Protein AF-A0A1S5QJJ6-F1 (afdb_monomer)

Structure (mmCIF, N/CA/C/O backbone):
data_AF-A0A1S5QJJ6-F1
#
_entry.id   AF-A0A1S5QJJ6-F1
#
loop_
_atom_site.group_PDB
_atom_site.id
_atom_site.type_symbol
_atom_site.label_atom_id
_atom_site.label_alt_id
_atom_site.label_comp_id
_atom_site.label_asym_id
_atom_site.label_entity_id
_atom_site.label_seq_id
_atom_site.pdbx_PDB_ins_code
_atom_site.Cartn_x
_atom_site.Cartn_y
_atom_si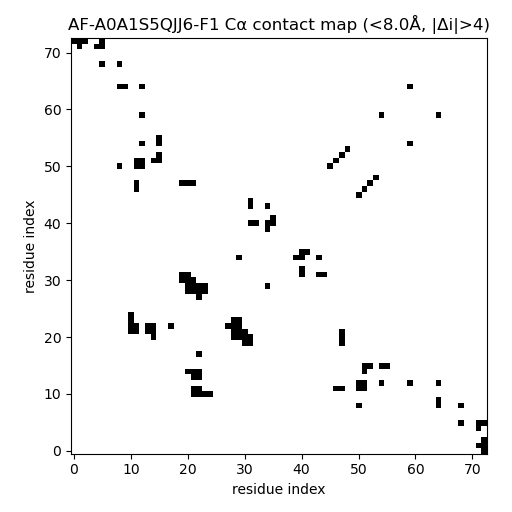te.Cartn_z
_atom_site.occupancy
_atom_site.B_iso_or_equiv
_atom_site.auth_seq_id
_atom_site.auth_comp_id
_ato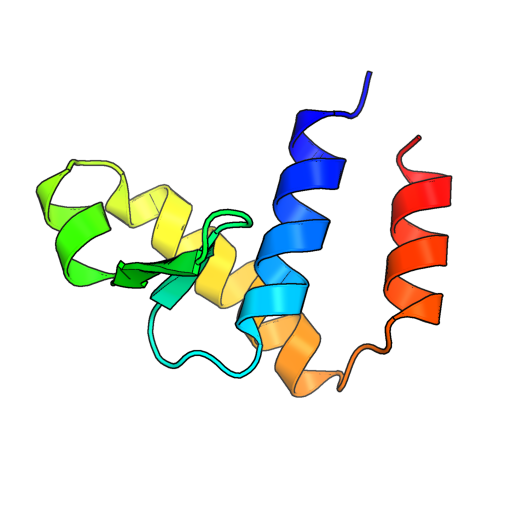m_site.auth_asym_id
_atom_site.auth_atom_id
_atom_site.pdbx_PDB_model_num
ATOM 1 N N . ALA A 1 1 ? 15.384 9.361 8.709 1.00 74.56 1 ALA A N 1
ATOM 2 C CA . ALA A 1 1 ? 15.926 8.463 7.666 1.00 74.56 1 ALA A CA 1
ATOM 3 C C . ALA A 1 1 ? 14.843 7.634 6.948 1.00 74.56 1 ALA A C 1
ATOM 5 O O . ALA A 1 1 ? 15.208 6.877 6.065 1.00 74.56 1 ALA A O 1
ATOM 6 N N . GLY A 1 2 ? 13.539 7.814 7.231 1.00 88.69 2 GLY A N 1
ATOM 7 C CA . GLY A 1 2 ? 12.464 6.951 6.704 1.00 88.69 2 GLY A CA 1
ATOM 8 C C . GLY A 1 2 ? 11.541 7.557 5.634 1.00 88.69 2 GLY A C 1
ATOM 9 O O . GLY A 1 2 ? 10.367 7.210 5.550 1.00 88.69 2 GLY A O 1
ATOM 10 N N . TRP A 1 3 ? 12.005 8.537 4.847 1.00 93.06 3 TRP A N 1
ATOM 11 C CA . TRP A 1 3 ? 11.130 9.251 3.897 1.00 93.06 3 TRP A CA 1
ATOM 12 C C . TRP A 1 3 ? 10.497 8.313 2.854 1.00 93.06 3 TRP A C 1
ATOM 14 O O . TRP A 1 3 ? 9.325 8.470 2.510 1.00 93.06 3 TRP A O 1
ATOM 24 N N . ASN A 1 4 ? 11.245 7.309 2.388 1.00 92.44 4 ASN A N 1
ATOM 25 C CA . ASN A 1 4 ? 10.750 6.344 1.409 1.00 92.44 4 ASN A CA 1
ATOM 26 C C . ASN A 1 4 ? 9.639 5.467 1.999 1.00 92.44 4 ASN A C 1
ATOM 28 O O . ASN A 1 4 ? 8.585 5.335 1.377 1.00 92.44 4 ASN A O 1
ATOM 32 N N . GLU A 1 5 ? 9.822 4.920 3.206 1.00 93.81 5 GLU A N 1
ATOM 33 C CA . GLU A 1 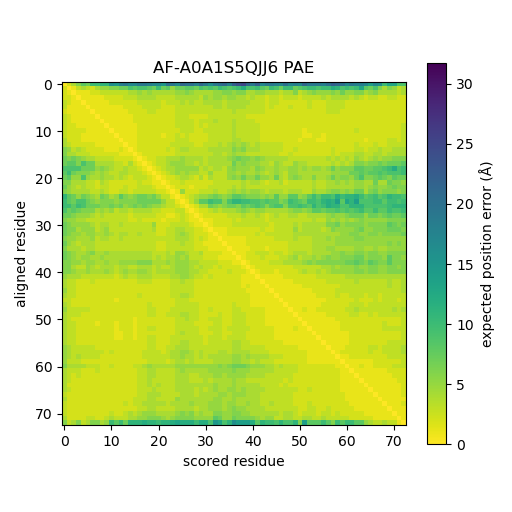5 ? 8.790 4.113 3.864 1.00 93.81 5 GLU A CA 1
ATOM 34 C C . GLU A 1 5 ? 7.537 4.940 4.178 1.00 93.81 5 GLU A C 1
ATOM 36 O O . GLU A 1 5 ? 6.419 4.466 3.968 1.00 93.81 5 GLU A O 1
ATOM 41 N N . L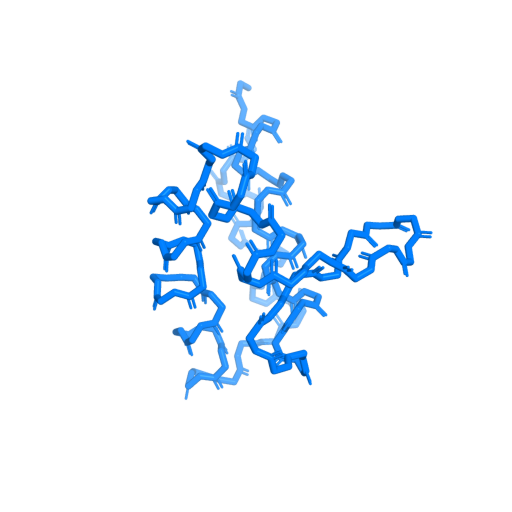EU A 1 6 ? 7.700 6.197 4.609 1.00 93.81 6 LEU A N 1
ATOM 42 C CA . LEU A 1 6 ? 6.577 7.099 4.884 1.00 93.81 6 LEU A CA 1
ATOM 43 C C . LEU A 1 6 ? 5.744 7.388 3.631 1.00 93.81 6 LEU A C 1
ATOM 45 O O . LEU A 1 6 ? 4.510 7.428 3.711 1.00 93.81 6 LEU A O 1
ATOM 49 N N . LEU A 1 7 ? 6.393 7.585 2.480 1.00 93.25 7 LEU A N 1
ATOM 50 C CA . LEU A 1 7 ? 5.697 7.762 1.208 1.00 93.25 7 LEU A CA 1
ATOM 51 C C . LEU A 1 7 ? 4.972 6.483 0.788 1.00 93.25 7 LEU A C 1
ATOM 53 O O . LEU A 1 7 ? 3.791 6.554 0.442 1.00 93.25 7 LEU A O 1
ATOM 57 N N . ILE A 1 8 ? 5.644 5.330 0.873 1.00 94.19 8 ILE A N 1
ATOM 58 C CA . ILE A 1 8 ? 5.067 4.028 0.512 1.00 94.19 8 ILE A CA 1
ATOM 59 C C . ILE A 1 8 ? 3.837 3.714 1.358 1.00 94.19 8 ILE A C 1
ATOM 61 O O . ILE A 1 8 ? 2.793 3.370 0.803 1.00 94.19 8 ILE A O 1
ATOM 65 N N . ALA A 1 9 ? 3.913 3.898 2.675 1.00 93.31 9 ALA A N 1
ATOM 66 C CA . ALA A 1 9 ? 2.777 3.693 3.567 1.00 93.31 9 ALA A CA 1
ATOM 67 C C . ALA A 1 9 ? 1.597 4.611 3.203 1.00 93.31 9 ALA A C 1
ATOM 69 O O . ALA A 1 9 ? 0.451 4.165 3.147 1.00 93.31 9 ALA A O 1
ATOM 70 N N . SER A 1 10 ? 1.883 5.879 2.890 1.00 92.56 10 SER A N 1
ATOM 71 C CA . SER A 1 10 ? 0.854 6.876 2.583 1.00 92.56 10 SER A CA 1
ATOM 72 C C . SER A 1 10 ? 0.103 6.567 1.286 1.00 92.56 10 SER A C 1
ATOM 74 O O . SER A 1 10 ? -1.128 6.533 1.289 1.00 92.56 10 SER A O 1
ATOM 76 N N . PHE A 1 11 ? 0.809 6.316 0.176 1.00 93.38 11 PHE A N 1
ATOM 77 C CA . PHE A 1 11 ? 0.127 6.019 -1.088 1.00 93.38 11 PHE A CA 1
ATOM 78 C C . PHE A 1 11 ? -0.502 4.619 -1.088 1.00 93.38 11 PHE A C 1
ATOM 80 O O . PHE A 1 11 ? -1.516 4.414 -1.754 1.00 93.38 11 PHE A O 1
ATOM 87 N N . SER A 1 12 ? 0.050 3.658 -0.335 1.00 93.94 12 SER A N 1
ATOM 88 C CA . SER A 1 12 ? -0.529 2.310 -0.234 1.00 93.94 12 SER A CA 1
ATOM 89 C C . SER A 1 12 ? -1.896 2.355 0.448 1.00 93.94 12 SER A C 1
ATOM 91 O O . SER A 1 12 ? -2.854 1.786 -0.072 1.00 93.94 12 SER A O 1
ATOM 93 N N . HIS A 1 13 ? -2.021 3.111 1.546 1.00 94.19 13 HIS A N 1
ATOM 94 C CA . HIS A 1 13 ? -3.305 3.315 2.224 1.00 94.19 13 HIS A CA 1
ATOM 95 C C . HIS A 1 13 ? -4.311 4.070 1.348 1.00 94.19 13 HIS A C 1
ATOM 97 O O . HIS A 1 13 ? -5.456 3.644 1.202 1.00 94.19 13 HIS A O 1
ATOM 103 N N . ALA A 1 14 ? -3.868 5.132 0.667 1.00 91.88 14 ALA A N 1
ATOM 104 C CA . ALA A 1 14 ? -4.711 5.880 -0.270 1.00 91.88 14 ALA A CA 1
ATOM 105 C C . ALA A 1 14 ? -5.236 5.015 -1.435 1.00 91.88 14 ALA A C 1
ATOM 107 O O . ALA A 1 14 ? -6.276 5.318 -2.018 1.00 91.88 14 ALA A 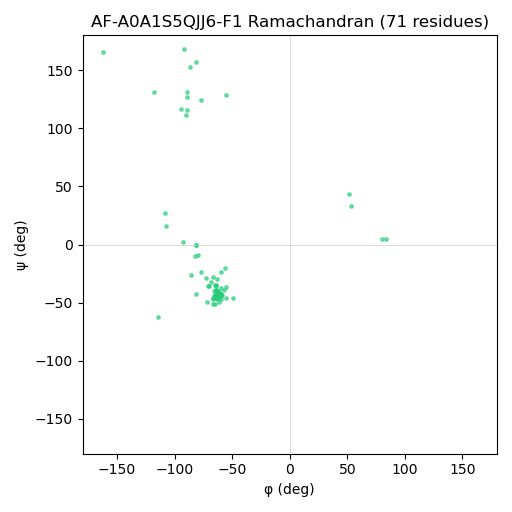O 1
ATOM 108 N N . SER A 1 15 ? -4.538 3.921 -1.753 1.00 93.94 15 SER A N 1
ATOM 109 C CA . SER A 1 15 ? -4.868 3.010 -2.853 1.00 93.94 15 SER A CA 1
ATOM 110 C C . SER A 1 15 ? -5.750 1.828 -2.444 1.00 93.94 15 SER A C 1
ATOM 112 O O . SER A 1 15 ? -6.081 1.008 -3.295 1.00 93.94 15 SER A O 1
ATOM 114 N N . ILE A 1 16 ? -6.186 1.727 -1.181 1.00 92.94 16 ILE A N 1
ATOM 115 C CA . ILE A 1 16 ? -7.0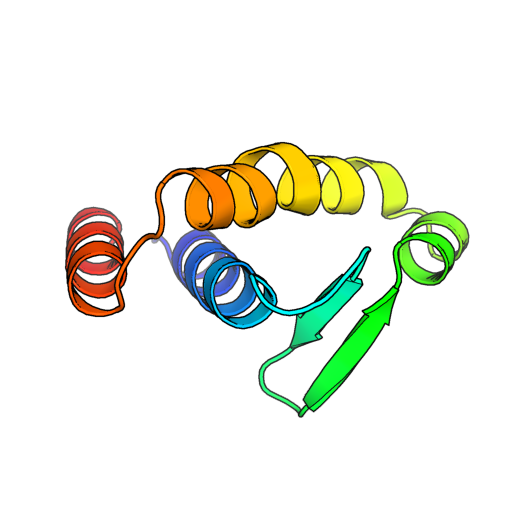30 0.615 -0.698 1.00 92.94 16 ILE A CA 1
ATOM 116 C C . ILE A 1 16 ? -8.312 0.461 -1.527 1.00 92.94 16 ILE A C 1
ATOM 118 O O . ILE A 1 16 ? -8.729 -0.666 -1.798 1.00 92.94 16 ILE A O 1
ATOM 122 N N . ALA A 1 17 ? -8.910 1.569 -1.971 1.00 88.06 17 ALA A N 1
ATOM 123 C CA . ALA A 1 17 ? -10.123 1.572 -2.792 1.00 88.06 17 ALA A CA 1
ATOM 124 C C . ALA A 1 17 ? -9.862 1.348 -4.296 1.00 88.06 17 ALA A C 1
ATOM 126 O O . ALA A 1 17 ? -10.803 1.141 -5.061 1.00 88.06 17 ALA A O 1
ATOM 127 N N . VAL A 1 18 ? -8.601 1.381 -4.735 1.00 88.75 18 VAL A N 1
ATOM 128 C CA . VAL A 1 18 ? -8.225 1.210 -6.140 1.00 88.75 18 VAL A CA 1
ATOM 129 C C . VAL A 1 18 ? -8.002 -0.271 -6.433 1.00 88.75 18 VAL A C 1
ATOM 131 O O . VAL A 1 18 ? -7.320 -0.991 -5.699 1.00 88.75 18 VAL A O 1
ATOM 134 N N . LYS A 1 19 ? -8.601 -0.757 -7.521 1.00 85.81 19 LYS A N 1
ATOM 135 C CA . LYS A 1 19 ? -8.430 -2.139 -7.971 1.00 85.81 19 LYS A CA 1
ATOM 136 C C . LYS A 1 19 ? -7.233 -2.239 -8.917 1.00 85.81 19 LYS A C 1
ATOM 138 O O . LYS A 1 19 ? -7.173 -1.513 -9.906 1.00 85.81 19 LYS A O 1
ATOM 143 N N . ASP A 1 20 ? -6.306 -3.148 -8.611 1.00 85.12 20 ASP A N 1
ATOM 144 C CA . ASP A 1 20 ? -5.132 -3.465 -9.442 1.00 85.12 20 ASP A CA 1
ATOM 145 C C . ASP A 1 20 ? -4.282 -2.237 -9.832 1.00 85.12 20 ASP A C 1
ATOM 147 O O . ASP A 1 20 ? -3.695 -2.165 -10.920 1.00 85.12 20 ASP A O 1
ATOM 151 N N . GLY A 1 21 ? -4.216 -1.249 -8.938 1.00 89.44 21 GLY A N 1
ATOM 152 C CA . GLY A 1 21 ? -3.508 -0.003 -9.183 1.00 89.44 21 GLY A CA 1
ATOM 153 C C . GLY A 1 21 ? -3.205 0.783 -7.916 1.00 89.44 21 GLY A C 1
ATOM 154 O O . GLY A 1 21 ? -3.748 0.510 -6.847 1.00 89.44 21 GLY A O 1
ATOM 155 N N . ILE A 1 22 ? -2.316 1.759 -8.066 1.00 92.31 22 ILE A N 1
ATOM 156 C CA . ILE A 1 22 ? -1.875 2.664 -7.008 1.00 92.31 22 ILE A CA 1
ATOM 157 C C . ILE A 1 22 ? -2.255 4.090 -7.402 1.00 92.31 22 ILE A C 1
ATOM 159 O O . ILE A 1 22 ? -1.977 4.527 -8.521 1.00 92.31 22 ILE A O 1
ATOM 163 N N . LEU A 1 23 ? -2.881 4.807 -6.473 1.00 91.44 23 LEU A N 1
ATOM 164 C CA . LEU A 1 23 ? -3.166 6.230 -6.563 1.00 91.44 23 LEU A CA 1
ATOM 165 C C . LEU A 1 23 ? -1.996 7.021 -5.982 1.00 91.44 23 LEU A C 1
ATOM 167 O O . LEU A 1 23 ? -1.707 6.960 -4.786 1.00 91.44 23 LEU A O 1
ATOM 171 N N . LEU A 1 24 ? -1.335 7.797 -6.833 1.00 89.12 24 LEU A N 1
ATOM 172 C CA . LEU A 1 24 ? -0.311 8.736 -6.393 1.00 89.12 24 LEU A CA 1
ATOM 173 C C . LEU A 1 24 ? -0.953 10.030 -5.883 1.00 89.12 24 LEU A C 1
ATOM 175 O O . LEU A 1 24 ? -2.055 10.397 -6.288 1.00 89.12 24 LEU A O 1
ATOM 179 N N . ALA A 1 25 ? -0.230 10.769 -5.036 1.00 81.19 25 ALA A N 1
ATOM 180 C CA . ALA A 1 25 ? -0.703 12.027 -4.445 1.00 81.19 25 ALA A CA 1
ATOM 181 C C . ALA A 1 25 ? -1.123 13.091 -5.484 1.00 81.19 25 ALA A C 1
ATOM 183 O O . ALA A 1 25 ? -1.889 13.995 -5.168 1.00 81.19 25 ALA A O 1
ATOM 184 N N . THR A 1 26 ? -0.652 12.974 -6.727 1.00 82.81 26 THR A N 1
ATOM 185 C CA . THR A 1 26 ? -1.013 13.839 -7.860 1.00 82.81 26 THR A CA 1
ATOM 186 C C . THR A 1 26 ? -2.343 13.472 -8.531 1.00 82.81 26 THR A C 1
ATOM 188 O O . THR A 1 26 ? -2.728 14.121 -9.499 1.00 82.81 26 THR A O 1
ATOM 191 N N . GLY A 1 27 ? -3.042 12.430 -8.065 1.00 80.06 27 GLY A N 1
ATOM 192 C CA . GLY A 1 27 ? -4.265 11.913 -8.691 1.00 80.06 27 GLY A CA 1
ATOM 193 C C . GLY A 1 27 ? -4.017 10.933 -9.846 1.00 80.06 27 GLY A C 1
ATOM 194 O O . GLY A 1 27 ? -4.964 10.491 -10.499 1.00 80.06 27 GLY A O 1
ATOM 195 N N . LEU A 1 28 ? -2.755 10.576 -10.111 1.00 88.31 28 LEU A N 1
ATOM 196 C CA . LEU A 1 28 ? -2.396 9.626 -11.160 1.00 88.31 28 LEU A CA 1
ATOM 197 C C . LEU A 1 28 ? -2.671 8.186 -10.706 1.00 88.31 28 LEU A C 1
ATOM 199 O O . LEU A 1 28 ? -2.131 7.740 -9.693 1.00 88.31 28 LEU A O 1
ATOM 203 N N . HIS A 1 29 ? -3.462 7.458 -11.495 1.00 89.38 29 HIS A N 1
ATOM 204 C CA . HIS A 1 29 ? -3.682 6.025 -11.319 1.00 89.38 29 HIS A CA 1
ATOM 205 C C . HIS A 1 29 ? -2.641 5.245 -12.118 1.00 89.38 29 HIS A C 1
ATOM 207 O O . HIS A 1 29 ? -2.653 5.239 -13.349 1.00 89.38 29 HIS A O 1
ATOM 213 N N . VAL A 1 30 ? -1.737 4.575 -11.412 1.00 90.88 30 VAL A N 1
ATOM 214 C CA . VAL A 1 30 ? -0.781 3.655 -12.024 1.00 90.88 30 VAL A CA 1
ATOM 215 C C . VAL A 1 30 ? -1.371 2.257 -11.947 1.00 90.88 30 VAL A C 1
ATOM 217 O O . VAL A 1 30 ? -1.594 1.739 -10.857 1.00 90.88 30 VAL A O 1
ATOM 220 N N . HIS A 1 31 ? -1.639 1.647 -13.098 1.00 92.50 31 HIS A N 1
ATOM 221 C CA . HIS A 1 31 ? -2.122 0.271 -13.167 1.00 92.50 31 HIS A CA 1
ATOM 222 C C . HIS A 1 31 ? -0.968 -0.730 -13.180 1.00 92.50 31 HIS A C 1
ATOM 224 O O . HIS A 1 31 ? 0.117 -0.447 -13.697 1.00 92.50 31 HIS A O 1
ATOM 230 N N . ARG A 1 32 ? -1.246 -1.942 -12.688 1.00 90.88 32 ARG A N 1
ATOM 231 C CA . ARG A 1 32 ? -0.305 -3.070 -12.682 1.00 90.88 32 ARG A CA 1
ATOM 232 C C . ARG A 1 32 ? 0.359 -3.307 -14.041 1.00 90.88 32 ARG A C 1
ATOM 234 O O . ARG A 1 32 ? 1.578 -3.436 -14.113 1.00 90.88 32 ARG A O 1
ATOM 241 N N . ASN A 1 33 ? -0.422 -3.294 -15.120 1.00 90.62 33 ASN A N 1
ATOM 242 C CA . ASN A 1 33 ? 0.088 -3.532 -16.474 1.00 90.62 33 ASN A CA 1
ATOM 243 C C . ASN A 1 33 ? 1.118 -2.472 -16.893 1.00 90.62 33 ASN A C 1
ATOM 245 O O . ASN A 1 33 ? 2.167 -2.817 -17.429 1.00 90.62 33 ASN A O 1
ATOM 249 N N . SER A 1 34 ? 0.863 -1.198 -16.581 1.00 91.31 34 SER A N 1
ATOM 250 C CA . SER A 1 34 ? 1.783 -0.096 -16.885 1.00 91.31 34 SER A CA 1
ATOM 251 C C . SER A 1 34 ? 3.103 -0.229 -16.122 1.00 91.31 34 SER A C 1
ATOM 253 O O . SER A 1 34 ? 4.167 0.014 -16.686 1.00 91.31 34 SER A O 1
ATOM 255 N N . ALA A 1 35 ? 3.050 -0.659 -14.857 1.00 92.12 35 ALA A N 1
ATOM 256 C CA . ALA A 1 35 ? 4.243 -0.903 -14.050 1.00 92.12 35 ALA A CA 1
ATOM 257 C C . ALA A 1 35 ? 5.079 -2.077 -14.590 1.00 92.12 35 ALA A C 1
ATOM 259 O O . ALA A 1 35 ? 6.308 -1.991 -14.639 1.00 92.12 35 ALA A O 1
ATOM 260 N N . HIS A 1 36 ? 4.420 -3.149 -15.042 1.00 92.75 36 HIS A N 1
ATOM 261 C CA . HIS A 1 36 ? 5.076 -4.283 -15.703 1.00 92.75 36 HIS A CA 1
ATOM 262 C C . HIS A 1 36 ? 5.755 -3.867 -17.010 1.00 92.75 36 HIS A C 1
ATOM 264 O O . HIS A 1 36 ? 6.931 -4.170 -17.197 1.00 92.75 36 HIS A O 1
ATOM 270 N N . SER A 1 37 ? 5.076 -3.101 -17.869 1.00 91.75 37 SER A N 1
ATOM 271 C CA . SER A 1 37 ? 5.665 -2.576 -19.110 1.00 91.75 37 SER A CA 1
ATOM 272 C C . SER A 1 37 ? 6.841 -1.622 -18.871 1.00 91.75 37 SER A C 1
ATOM 274 O O . SER A 1 37 ? 7.756 -1.570 -19.686 1.00 91.75 37 SER A O 1
ATOM 276 N N . ALA A 1 38 ? 6.849 -0.896 -17.750 1.00 92.81 38 ALA A N 1
ATOM 277 C CA . ALA A 1 38 ? 7.952 -0.023 -17.345 1.00 92.81 38 ALA A CA 1
ATOM 278 C C . ALA A 1 38 ? 9.123 -0.768 -16.664 1.00 92.81 38 ALA A C 1
ATOM 280 O O . ALA A 1 38 ? 10.095 -0.135 -16.259 1.00 92.81 38 ALA A O 1
ATOM 281 N N . GLY A 1 39 ? 9.042 -2.096 -16.504 1.00 93.44 39 GLY A N 1
ATOM 282 C CA . GLY A 1 39 ? 10.092 -2.914 -15.884 1.00 93.44 39 GLY A CA 1
ATOM 283 C C . GLY A 1 39 ? 10.104 -2.903 -14.350 1.00 93.44 39 GLY A C 1
ATOM 284 O O . GLY A 1 39 ? 10.970 -3.524 -13.741 1.00 93.44 39 GLY A O 1
ATOM 285 N N . VAL A 1 40 ? 9.129 -2.253 -13.706 1.00 94.12 40 VAL A N 1
ATOM 286 C CA . VAL A 1 40 ? 8.998 -2.166 -12.236 1.00 94.12 40 VAL A CA 1
ATOM 287 C C . VAL A 1 40 ? 7.846 -3.020 -11.688 1.00 94.12 40 VAL A C 1
ATOM 289 O O . VAL A 1 40 ? 7.434 -2.866 -10.539 1.00 94.12 40 VAL A O 1
ATOM 292 N N . GLY A 1 41 ? 7.330 -3.957 -12.487 1.00 93.38 41 GLY A N 1
ATOM 293 C CA . GLY A 1 41 ? 6.189 -4.805 -12.126 1.00 93.38 41 GLY A CA 1
ATOM 294 C C . GLY A 1 41 ? 6.395 -5.622 -10.848 1.00 93.38 41 GLY A C 1
ATOM 295 O O . GLY A 1 41 ? 5.488 -5.714 -10.030 1.00 93.38 41 GLY A O 1
ATOM 296 N N . ALA A 1 42 ? 7.602 -6.149 -10.620 1.00 94.31 42 ALA A N 1
ATOM 297 C CA . ALA A 1 42 ? 7.884 -6.994 -9.457 1.00 94.31 42 ALA A CA 1
ATOM 298 C C . ALA A 1 42 ? 7.729 -6.246 -8.122 1.00 94.31 42 ALA A C 1
ATOM 300 O O . ALA A 1 42 ? 7.100 -6.752 -7.196 1.00 94.31 42 ALA A O 1
ATOM 301 N N . ILE A 1 43 ? 8.274 -5.028 -8.014 1.00 93.25 43 ILE A N 1
ATOM 302 C CA . ILE A 1 43 ? 8.132 -4.226 -6.791 1.00 93.25 43 ILE A CA 1
ATOM 303 C C . ILE A 1 43 ? 6.699 -3.712 -6.634 1.00 93.25 43 ILE A C 1
ATOM 305 O O . ILE A 1 43 ? 6.170 -3.689 -5.526 1.00 93.25 43 ILE A O 1
ATOM 309 N N . PHE A 1 44 ? 6.048 -3.368 -7.745 1.00 94.62 44 PHE A N 1
ATOM 310 C CA . PHE A 1 44 ? 4.662 -2.921 -7.748 1.00 94.62 44 PHE A CA 1
ATOM 311 C C . PHE A 1 44 ? 3.710 -4.010 -7.231 1.00 94.62 44 PHE A C 1
ATOM 313 O O . PHE A 1 44 ? 2.880 -3.749 -6.361 1.00 94.62 44 PHE A O 1
ATOM 320 N N . ASP A 1 45 ? 3.887 -5.249 -7.692 1.00 94.19 45 ASP A N 1
ATOM 321 C CA . ASP A 1 45 ? 3.108 -6.409 -7.255 1.00 94.19 45 ASP A CA 1
ATOM 322 C C . ASP A 1 45 ? 3.294 -6.689 -5.762 1.00 94.19 45 ASP A C 1
ATOM 324 O O . ASP A 1 45 ? 2.324 -6.986 -5.060 1.00 94.19 45 ASP A O 1
ATOM 328 N N . ARG A 1 46 ? 4.523 -6.540 -5.255 1.00 95.06 46 ARG A N 1
ATOM 329 C CA . ARG A 1 46 ? 4.813 -6.670 -3.824 1.00 95.06 46 ARG A CA 1
ATOM 330 C C . ARG A 1 46 ? 4.109 -5.599 -3.008 1.00 95.06 46 ARG A C 1
ATOM 332 O O . ARG A 1 46 ? 3.496 -5.922 -2.004 1.00 95.06 46 ARG A O 1
ATOM 339 N N . VAL A 1 47 ? 4.113 -4.343 -3.445 1.00 95.00 47 VAL A N 1
ATOM 340 C CA . VAL A 1 47 ? 3.393 -3.276 -2.731 1.00 95.00 47 VAL A CA 1
ATOM 341 C C . VAL A 1 47 ? 1.882 -3.530 -2.725 1.00 95.00 47 VAL A C 1
ATOM 343 O O . VAL A 1 47 ? 1.239 -3.402 -1.683 1.00 95.00 47 VAL A O 1
ATOM 346 N N . LEU A 1 48 ? 1.311 -3.958 -3.854 1.00 94.12 48 LEU A N 1
ATOM 347 C CA . LEU A 1 48 ? -0.112 -4.289 -3.924 1.00 94.12 48 LEU A CA 1
ATOM 348 C C . LEU A 1 48 ? -0.492 -5.457 -3.004 1.00 94.12 48 LEU A C 1
ATOM 350 O O . LEU A 1 48 ? -1.491 -5.378 -2.294 1.00 94.12 48 LEU A O 1
ATOM 354 N N . THR A 1 49 ? 0.293 -6.533 -3.001 1.00 94.69 49 THR A N 1
ATOM 355 C CA . THR A 1 49 ? -0.019 -7.749 -2.233 1.00 94.69 49 THR A CA 1
ATOM 356 C C . THR A 1 49 ? 0.368 -7.641 -0.758 1.00 94.69 49 THR A C 1
ATOM 358 O O . THR A 1 49 ? -0.399 -8.041 0.114 1.00 94.69 49 THR A O 1
ATOM 361 N N . GLU A 1 50 ? 1.534 -7.079 -0.448 1.00 95.94 50 GLU A N 1
ATOM 362 C CA . GLU A 1 50 ? 2.069 -7.026 0.913 1.00 95.94 50 GLU A CA 1
ATOM 363 C C . GLU A 1 50 ? 1.566 -5.825 1.718 1.00 95.94 50 GLU A C 1
ATOM 365 O O . GLU A 1 50 ? 1.520 -5.932 2.942 1.00 95.94 50 GLU A O 1
ATOM 370 N N . LEU A 1 51 ? 1.187 -4.713 1.073 1.00 95.44 51 LEU A N 1
ATOM 371 C CA . LEU A 1 51 ? 0.711 -3.506 1.760 1.00 95.44 51 LEU A CA 1
ATOM 372 C C . LEU A 1 51 ? -0.756 -3.220 1.458 1.00 95.44 51 LEU A C 1
ATOM 374 O O . LEU A 1 51 ? -1.573 -3.268 2.372 1.00 95.44 51 LEU A O 1
ATOM 378 N N . VAL A 1 52 ? -1.114 -2.962 0.197 1.00 94.56 52 VAL A N 1
ATOM 379 C CA . VAL A 1 52 ? -2.477 -2.511 -0.151 1.00 94.56 52 VAL A CA 1
ATOM 380 C C . VAL A 1 52 ? -3.525 -3.568 0.205 1.00 94.56 52 VAL A C 1
ATOM 382 O O . VAL A 1 52 ? -4.526 -3.234 0.837 1.00 94.56 52 VAL A O 1
ATOM 385 N N . SER A 1 53 ? -3.287 -4.841 -0.139 1.00 94.44 53 SER A N 1
ATOM 386 C CA . SER A 1 53 ? -4.192 -5.939 0.225 1.00 94.44 53 SER A CA 1
ATOM 387 C C . SER A 1 53 ? -4.302 -6.085 1.737 1.00 94.44 53 SER A C 1
ATOM 389 O O . SER A 1 53 ? -5.405 -6.069 2.259 1.00 94.44 53 SER A O 1
ATOM 391 N N . LYS A 1 54 ? -3.182 -6.128 2.469 1.00 95.69 54 LYS A N 1
ATOM 392 C CA . LYS A 1 54 ? -3.224 -6.301 3.930 1.00 95.69 54 LYS A CA 1
ATOM 393 C C . LYS A 1 54 ? -3.918 -5.144 4.640 1.00 95.69 54 LYS A C 1
ATOM 395 O O . LYS A 1 54 ? -4.725 -5.379 5.529 1.00 95.69 54 LYS A O 1
ATOM 400 N N . MET A 1 55 ? -3.646 -3.903 4.238 1.00 95.88 55 MET A N 1
ATOM 401 C CA . MET A 1 55 ? -4.317 -2.731 4.805 1.00 95.88 55 MET A CA 1
ATOM 402 C C . MET A 1 55 ? -5.819 -2.733 4.493 1.00 95.88 55 MET A C 1
ATOM 404 O O . MET A 1 55 ? -6.610 -2.321 5.338 1.00 95.88 55 MET A O 1
ATOM 408 N N . ARG A 1 56 ? -6.219 -3.222 3.309 1.00 94.38 56 ARG A N 1
ATOM 409 C CA . ARG A 1 56 ? -7.629 -3.430 2.950 1.00 94.38 56 ARG A CA 1
ATOM 410 C C . ARG A 1 56 ? -8.272 -4.502 3.825 1.00 94.38 56 ARG A C 1
ATOM 412 O O . ARG A 1 56 ? -9.328 -4.250 4.396 1.00 94.38 56 ARG A O 1
ATOM 419 N N . ASP A 1 57 ? -7.637 -5.665 3.920 1.00 95.38 57 ASP A N 1
ATOM 420 C CA . ASP A 1 57 ? -8.147 -6.835 4.636 1.00 95.38 57 ASP A CA 1
ATOM 421 C C . ASP A 1 57 ? -8.269 -6.556 6.142 1.00 95.38 57 ASP A C 1
ATOM 423 O O . ASP A 1 57 ? -9.221 -6.993 6.780 1.00 95.38 57 ASP A O 1
ATOM 427 N N . MET A 1 58 ? -7.344 -5.764 6.696 1.00 95.94 58 MET A N 1
ATOM 428 C CA . MET A 1 58 ? -7.382 -5.289 8.084 1.00 95.94 58 MET A CA 1
ATOM 429 C C . MET A 1 58 ? -8.327 -4.104 8.312 1.00 95.94 58 MET A C 1
ATOM 431 O O . MET A 1 58 ? -8.540 -3.727 9.457 1.00 95.94 58 MET A O 1
ATOM 435 N N . GLN A 1 59 ? -8.868 -3.497 7.251 1.00 94.69 59 GLN A N 1
ATOM 436 C CA . GLN A 1 59 ? -9.619 -2.239 7.318 1.00 94.69 59 GLN A CA 1
ATOM 437 C C . GLN A 1 59 ? -8.865 -1.121 8.060 1.00 94.69 59 GLN A C 1
ATOM 439 O O . GLN A 1 59 ? -9.457 -0.391 8.851 1.00 94.69 59 GLN A O 1
ATOM 444 N N . MET A 1 60 ? -7.565 -0.981 7.781 1.00 95.88 60 MET A N 1
ATOM 445 C CA . MET A 1 60 ? -6.690 -0.039 8.481 1.00 95.88 60 MET A CA 1
ATOM 446 C C . MET A 1 60 ? -7.229 1.393 8.419 1.00 95.88 60 MET A C 1
ATOM 448 O O . MET A 1 60 ? -7.487 1.930 7.332 1.00 95.88 60 MET A O 1
ATOM 452 N N . ASP A 1 61 ? -7.327 2.051 9.570 1.00 95.19 61 ASP A N 1
ATOM 453 C CA . ASP A 1 61 ? -7.809 3.425 9.647 1.00 95.19 61 ASP A CA 1
ATOM 454 C C . ASP A 1 61 ? -6.673 4.468 9.556 1.00 95.19 61 ASP A C 1
ATOM 456 O O . ASP A 1 61 ? -5.477 4.168 9.586 1.00 95.19 61 ASP A O 1
ATOM 460 N N . LYS A 1 62 ? -7.043 5.743 9.376 1.00 93.06 62 LYS A N 1
ATOM 461 C CA . LYS A 1 62 ? -6.070 6.838 9.188 1.00 93.06 62 LYS A CA 1
ATOM 462 C C . LYS A 1 62 ? -5.228 7.112 10.440 1.00 93.06 62 LYS A C 1
ATOM 464 O O . LYS A 1 62 ? -4.106 7.601 10.313 1.00 93.06 62 LYS A O 1
ATOM 469 N N . THR A 1 63 ? -5.765 6.831 11.621 1.00 95.50 63 THR A N 1
ATOM 470 C CA . THR A 1 63 ? -5.092 6.985 12.914 1.00 95.50 63 THR A CA 1
ATOM 471 C C . THR A 1 63 ? -4.027 5.915 13.072 1.00 95.50 63 THR A C 1
ATOM 473 O O . THR A 1 63 ? -2.878 6.257 13.334 1.00 95.50 63 THR A O 1
ATOM 476 N N . GLU A 1 64 ? -4.367 4.648 12.819 1.00 95.50 64 GLU A N 1
ATOM 477 C CA . GLU A 1 64 ? -3.408 3.535 12.807 1.00 95.50 64 GLU A CA 1
ATOM 478 C C . GLU A 1 64 ? -2.251 3.798 11.838 1.00 95.50 64 GLU A C 1
ATOM 480 O O . GLU A 1 64 ? -1.084 3.668 12.213 1.00 95.50 64 GLU A O 1
ATOM 485 N N . LEU A 1 65 ? -2.554 4.263 10.620 1.00 94.81 65 LEU A N 1
ATOM 486 C CA . LEU A 1 65 ? -1.529 4.679 9.663 1.00 94.81 65 LEU A CA 1
ATOM 487 C C . LEU A 1 65 ? -0.658 5.816 10.218 1.00 94.81 65 LEU A C 1
ATOM 489 O O . LEU A 1 65 ? 0.563 5.786 10.072 1.00 94.81 65 LEU A O 1
ATOM 493 N N . GLY A 1 66 ? -1.267 6.830 10.837 1.00 94.19 66 GLY A N 1
ATOM 494 C CA . GLY A 1 66 ? -0.552 7.940 11.468 1.00 94.19 66 GLY A CA 1
ATOM 495 C C . GLY A 1 66 ? 0.400 7.470 12.569 1.00 94.19 66 GLY A C 1
ATOM 496 O O . GLY A 1 66 ? 1.555 7.895 12.601 1.00 94.19 66 GLY A O 1
ATOM 497 N N . CYS A 1 67 ? -0.048 6.543 13.415 1.00 95.75 67 CYS A N 1
ATOM 498 C CA . CYS A 1 67 ? 0.762 5.926 14.462 1.00 95.75 67 CYS A CA 1
ATOM 499 C C . CYS A 1 67 ? 1.921 5.105 13.881 1.00 95.75 67 CYS A C 1
ATOM 501 O O . CYS A 1 67 ? 3.057 5.266 14.320 1.00 95.75 67 CYS A O 1
ATOM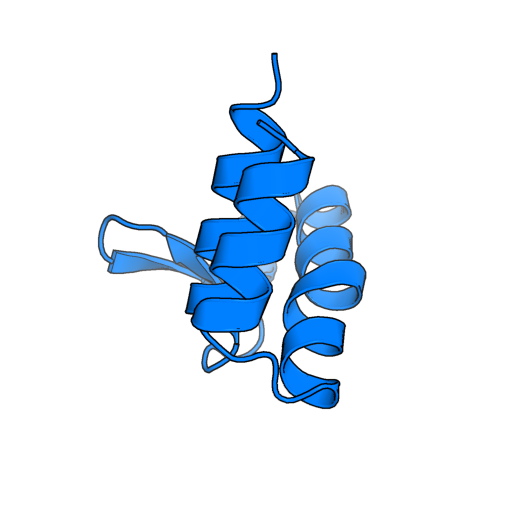 503 N N . LEU A 1 68 ? 1.676 4.287 12.851 1.00 94.38 68 LEU A N 1
ATOM 504 C CA . LEU A 1 68 ? 2.735 3.536 12.167 1.00 94.38 68 LEU A CA 1
ATOM 505 C C . LEU A 1 68 ? 3.776 4.468 11.540 1.00 94.38 68 LEU A C 1
ATOM 507 O O . LEU A 1 68 ? 4.976 4.234 11.661 1.00 94.38 68 LEU A O 1
ATOM 511 N N . ARG A 1 69 ? 3.333 5.567 10.922 1.00 93.12 69 ARG A N 1
ATOM 512 C CA . ARG A 1 69 ? 4.229 6.596 10.380 1.00 93.12 69 ARG A CA 1
ATOM 513 C C . ARG A 1 69 ? 5.051 7.286 11.470 1.00 93.12 69 ARG A C 1
ATOM 515 O O . ARG A 1 69 ? 6.206 7.598 11.220 1.00 93.12 69 ARG A O 1
ATOM 522 N N . ALA A 1 70 ? 4.492 7.499 12.660 1.00 93.56 70 ALA A N 1
ATOM 523 C CA . ALA A 1 70 ? 5.225 8.072 13.788 1.00 93.56 70 ALA A CA 1
ATOM 524 C C . ALA A 1 70 ? 6.304 7.125 14.344 1.00 93.56 70 ALA A C 1
ATOM 526 O O . ALA A 1 70 ? 7.336 7.601 14.794 1.00 93.56 70 ALA A O 1
ATOM 527 N N . ILE A 1 71 ? 6.093 5.804 14.285 1.00 93.56 71 ILE A N 1
ATOM 528 C CA . ILE A 1 71 ? 7.096 4.800 14.691 1.00 93.56 71 ILE A CA 1
ATOM 529 C C . ILE A 1 71 ? 8.273 4.748 13.704 1.00 93.56 71 ILE A C 1
ATOM 531 O O . ILE A 1 71 ? 9.407 4.505 14.104 1.00 93.56 71 ILE A O 1
ATOM 535 N N . VAL A 1 72 ? 8.000 4.944 12.412 1.00 91.50 72 VAL A N 1
ATOM 536 C CA . VAL A 1 72 ? 9.011 4.920 11.337 1.00 91.50 72 VAL A CA 1
ATOM 537 C C . VAL A 1 72 ? 9.852 6.206 11.284 1.00 91.50 72 VAL A C 1
ATOM 539 O O . VAL A 1 72 ? 10.953 6.193 10.726 1.00 91.50 72 VAL A O 1
ATOM 542 N N . LEU A 1 73 ? 9.320 7.315 11.807 1.00 87.06 73 LEU A N 1
ATOM 543 C CA . LEU A 1 73 ? 9.946 8.639 11.784 1.00 87.06 73 LEU A CA 1
ATOM 544 C C . LEU A 1 73 ? 11.199 8.704 12.669 1.00 87.06 73 LEU A C 1
ATOM 546 O O . LEU A 1 73 ? 12.237 9.170 12.131 1.00 87.06 73 LEU A O 1
#

pLDDT: mean 92.18, std 3.92, range [74.56, 95.94]

Mean predicted aligned error: 3.48 Å

Solvent-accessible surface area (backbone 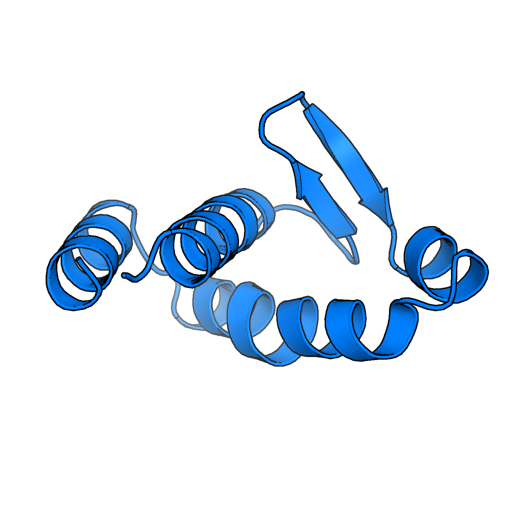atoms only — not comparable to full-atom values): 4118 Å² total; per-residue (Å²): 130,36,66,68,59,48,49,52,55,51,33,32,60,69,12,47,86,45,79,71,35,42,39,44,97,87,72,47,75,47,40,53,67,60,33,42,76,71,73,46,28,71,62,51,52,47,46,45,58,70,43,20,45,47,41,45,76,67,62,65,50,74,63,60,52,50,52,54,46,61,76,57,90

Foldseek 3Di:
DQPPVLLLLVQLLVCLVPDQWTQHPVRDTDHLVNCVVVVNNVVSVCSCVVRSVVCNVVVPDPVNSVVVSVVSD

InterPro domains:
  IPR000003 Retinoid X receptor/HNF4 [PR00545] (20-45)
  IPR000003 Retinoid X receptor/HNF4 [PR00545] (46-64)
  IPR000536 Nuclear hormone receptor, ligand-binding domain [PS51843] (1-73)
  IPR035500 Nuclear hormone receptor-like domain superfamily [G3DSA:1.10.565.10] (1-73)
  IPR035500 Nuclear hormone receptor-like domain superfamily [SSF48508] (1-73)
  IPR050274 Nuclear hormone receptor family NR2 subfamily [PTHR24083] (1-73)

Radius of gyration: 12.16 Å; Cα contacts (8 Å, |Δi|>4): 71; chains: 1; bounding box: 26×22×34 Å

Organism: Thunnus thynnus (NCBI:txid8237)

Sequence (73 aa):
AGWNELLIASFSHASIAVKDGILLATGLHVHRNSAHSAGVGAIFDRVLTELVSKMRDMQMDKTELGCLRAIVL

Secondary structure (DSSP, 8-state):
--HHHHHHHHHHHHTTTSSSEEE-TTS-EEEHHHHHHTT-HHHHHHHIIIIIHHHHHTT--HHHHHHHHHHH-

Nearest PDB structures (foldseek):
  5tbp-asse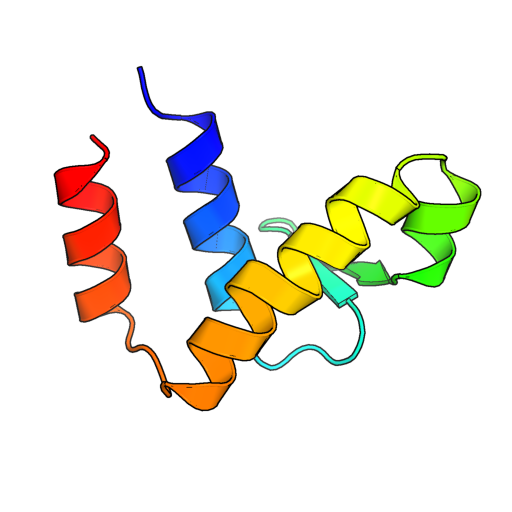mbly1_A  TM=1.005E+00  e=5.937E-10  Homo sapiens
  5kya-assembly1_B  TM=1.005E+00  e=1.116E-09  Homo sapiens
  5i4v-assembly1_B  TM=1.004E+00  e=1.437E-09  Homo sapiens
  5kyj-assembly1_B  TM=1.005E+00  e=1.850E-09  Homo sapiens
  5kya-assembly2_F  TM=1.004E+00  e=2.099E-09  Homo sapiens